Protein AF-A0A1V1W324-F1 (afdb_monomer_lite)

Radius of gyration: 12.28 Å; chains: 1; bounding box: 31×34×28 Å

pLDDT: mean 94.13, std 8.33, range [41.53, 98.31]

Secondary structure (DSSP, 8-state):
-PPPPHHHHIIIIISBTTHHHH-SSHHHHHHHHHHH-HHHHHHHHHHHHHHHHTT--HHHHHHHHHHHTB-S--BTTHHHHHHHHHHHHHHHH--

Sequence (95 aa):
MPDESALEHLIGAYLNQDQSLVYPDLMAGVDDFARDEPDLAAALPSEIDDVLASHMSEADLVALMRRLGAGFMPGEGGYRGRLTEIADRVRAATS

Foldseek 3Di:
DPDQALVLCLQQPQFAQCNVVVDVDDLRSLLCCCVVPVVRLVVLLVVLVVVVVVPDDLVNLVVVSVVSRGNDFADVVHVNVVSNVSSVSSVVSND

Structure (mmCIF, N/CA/C/O backbone):
data_AF-A0A1V1W324-F1
#
_entry.id   AF-A0A1V1W324-F1
#
loop_
_atom_site.group_PDB
_atom_site.id
_atom_site.type_symbol
_atom_site.label_atom_id
_atom_site.label_alt_id
_atom_site.label_comp_id
_atom_site.label_asym_id
_atom_site.label_entity_id
_atom_site.label_seq_id
_atom_site.pdbx_PDB_ins_code
_atom_site.Cartn_x
_atom_site.Cartn_y
_atom_site.Cartn_z
_atom_site.occupancy
_atom_site.B_iso_or_equiv
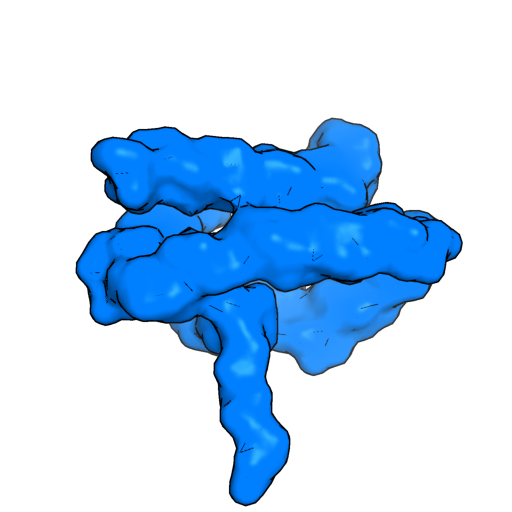_atom_site.auth_seq_id
_atom_site.auth_comp_id
_atom_site.auth_asym_id
_atom_site.auth_atom_id
_atom_site.pdbx_PDB_model_num
ATOM 1 N N . MET A 1 1 ? -1.185 -24.579 1.935 1.00 41.53 1 MET A N 1
ATOM 2 C CA . MET A 1 1 ? -0.775 -23.484 1.031 1.00 41.53 1 MET A CA 1
ATOM 3 C C . MET A 1 1 ? -0.068 -22.470 1.910 1.00 41.53 1 MET A C 1
ATOM 5 O O . MET A 1 1 ? -0.407 -22.470 3.088 1.00 41.53 1 MET A O 1
ATOM 9 N N . PRO A 1 2 ? 0.945 -21.715 1.456 1.00 51.94 2 PRO A N 1
ATOM 10 C CA . PRO A 1 2 ? 1.317 -20.537 2.233 1.00 51.94 2 PRO A CA 1
ATOM 11 C C . PRO A 1 2 ? 0.046 -19.691 2.399 1.00 51.94 2 PRO A C 1
ATOM 13 O O . PRO A 1 2 ? -0.728 -19.587 1.444 1.00 51.94 2 PRO A O 1
ATOM 16 N N . ASP A 1 3 ? -0.219 -19.229 3.617 1.00 75.69 3 ASP A N 1
ATOM 17 C CA . ASP A 1 3 ? -1.329 -18.315 3.876 1.00 75.69 3 ASP A CA 1
ATOM 18 C C . ASP A 1 3 ? -1.096 -17.047 3.031 1.00 75.69 3 ASP A C 1
ATOM 20 O O . ASP A 1 3 ? 0.036 -16.562 2.957 1.00 75.69 3 ASP A O 1
ATOM 24 N N . GLU A 1 4 ? -2.126 -16.587 2.315 1.00 85.50 4 GLU A N 1
ATOM 25 C CA . GLU A 1 4 ? -2.070 -15.376 1.482 1.00 85.50 4 GLU A CA 1
ATOM 26 C C . GLU A 1 4 ? -1.770 -14.162 2.368 1.00 85.50 4 GLU A C 1
ATOM 28 O O . GLU A 1 4 ? -2.360 -14.016 3.441 1.00 85.50 4 GLU A O 1
ATOM 33 N N . SER A 1 5 ? -0.834 -13.308 1.948 1.00 94.81 5 SER A N 1
ATOM 34 C CA . SER A 1 5 ? -0.471 -12.129 2.734 1.00 94.81 5 SER A CA 1
ATOM 35 C C . SER A 1 5 ? -1.523 -11.019 2.619 1.00 94.81 5 SER A C 1
ATOM 37 O O . SER A 1 5 ? -2.311 -10.991 1.672 1.00 94.81 5 SER A O 1
ATOM 39 N N . ALA A 1 6 ? -1.543 -10.066 3.555 1.00 97.00 6 ALA A N 1
ATOM 40 C CA . ALA A 1 6 ? -2.509 -8.971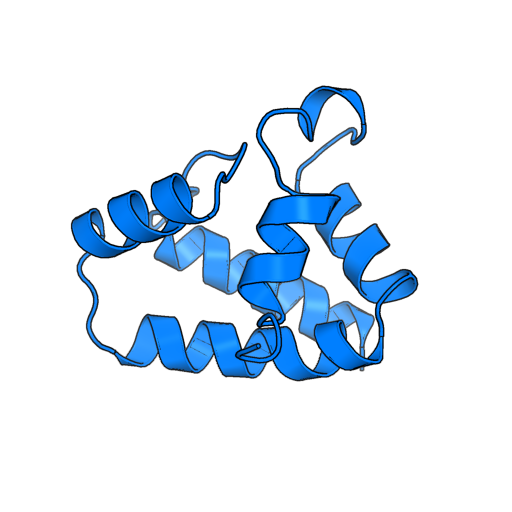 3.512 1.00 97.00 6 ALA A CA 1
ATOM 41 C C . ALA A 1 6 ? -2.275 -8.068 2.291 1.00 97.00 6 ALA A C 1
ATOM 43 O O . ALA A 1 6 ? -3.233 -7.608 1.667 1.00 97.00 6 ALA A O 1
ATOM 44 N N . LEU A 1 7 ? -1.010 -7.846 1.912 1.00 96.88 7 LEU A N 1
ATOM 45 C CA . LEU A 1 7 ? -0.669 -7.085 0.708 1.00 96.88 7 LEU A CA 1
ATOM 46 C C . LEU A 1 7 ? -1.074 -7.823 -0.574 1.00 96.88 7 LEU A C 1
ATOM 48 O O . LEU A 1 7 ? -1.580 -7.196 -1.507 1.00 96.88 7 LEU A O 1
ATOM 52 N N . GLU A 1 8 ? -0.856 -9.140 -0.626 1.00 97.00 8 GLU A N 1
ATOM 53 C CA . GLU A 1 8 ? -1.286 -9.984 -1.745 1.00 97.00 8 GLU A CA 1
ATOM 54 C C . GLU A 1 8 ? -2.809 -9.942 -1.901 1.00 97.00 8 GLU A C 1
ATOM 56 O O . GLU A 1 8 ? -3.297 -9.667 -2.999 1.00 97.00 8 GLU A O 1
ATOM 61 N N . HIS A 1 9 ? -3.542 -10.093 -0.796 1.00 97.75 9 HIS A N 1
ATOM 62 C CA . HIS A 1 9 ? -4.999 -10.065 -0.789 1.00 97.75 9 HIS A CA 1
ATOM 63 C C . HIS A 1 9 ? -5.560 -8.696 -1.198 1.00 97.75 9 HIS A C 1
ATOM 65 O O . HIS A 1 9 ? -6.405 -8.615 -2.090 1.00 97.75 9 HIS A O 1
ATOM 71 N N . LEU A 1 10 ? -5.054 -7.599 -0.614 1.00 98.12 10 LEU A N 1
ATOM 72 C CA . LEU A 1 10 ? -5.455 -6.237 -0.987 1.00 98.12 10 LEU A CA 1
ATOM 73 C C . LEU A 1 10 ? -5.297 -6.017 -2.497 1.00 98.12 10 LEU A C 1
ATOM 75 O O . LEU A 1 10 ? -6.213 -5.531 -3.164 1.00 98.12 10 LEU A O 1
ATOM 79 N N . ILE A 1 11 ? -4.130 -6.356 -3.048 1.00 97.75 11 ILE A N 1
ATOM 80 C CA . ILE A 1 11 ? -3.842 -6.088 -4.457 1.00 97.75 11 ILE A CA 1
ATOM 81 C C . ILE A 1 11 ? -4.651 -7.011 -5.370 1.00 97.75 11 ILE A C 1
ATOM 83 O O . ILE A 1 11 ? -5.202 -6.539 -6.362 1.00 97.75 11 ILE A O 1
ATOM 87 N N . GLY A 1 12 ? -4.755 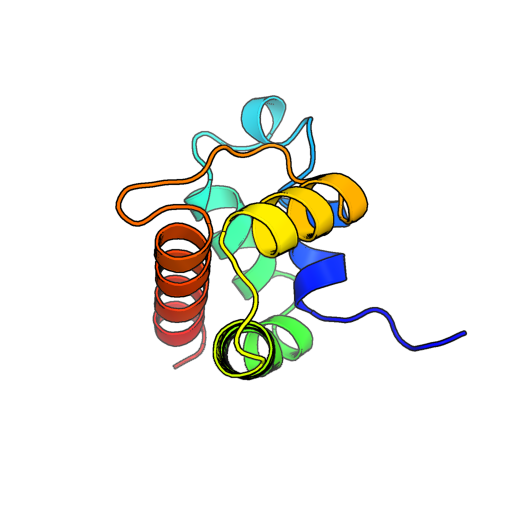-8.299 -5.049 1.00 96.50 12 GLY A N 1
ATOM 88 C CA . GLY A 1 12 ? -5.474 -9.266 -5.874 1.00 96.50 12 GLY A CA 1
ATOM 89 C C . GLY A 1 12 ? -6.987 -9.043 -5.886 1.00 96.50 12 GLY A C 1
ATOM 90 O O . GLY A 1 12 ? -7.611 -9.108 -6.949 1.00 96.50 12 GLY A O 1
ATOM 91 N N . ALA A 1 13 ? -7.581 -8.755 -4.728 1.00 96.81 13 ALA A N 1
ATOM 92 C CA . ALA A 1 13 ? -9.032 -8.669 -4.582 1.00 96.81 13 ALA A CA 1
ATOM 93 C C . ALA A 1 13 ? -9.586 -7.251 -4.791 1.00 96.81 13 ALA A C 1
ATOM 95 O O . ALA A 1 13 ? -10.628 -7.107 -5.428 1.00 96.81 13 ALA A O 1
ATOM 96 N N . TYR A 1 14 ? -8.885 -6.211 -4.325 1.00 98.06 14 TYR A N 1
ATOM 97 C CA . TYR A 1 14 ? -9.416 -4.840 -4.294 1.00 98.06 14 TYR A CA 1
ATOM 98 C C . TYR A 1 14 ? -8.706 -3.901 -5.274 1.00 98.06 14 TYR A C 1
ATOM 100 O O . TYR A 1 14 ? -9.350 -3.073 -5.914 1.00 98.06 14 TYR A O 1
ATOM 108 N N . LEU A 1 15 ? -7.382 -4.021 -5.426 1.00 97.88 15 LEU A N 1
ATOM 109 C CA . LEU A 1 15 ? -6.570 -3.081 -6.216 1.00 97.88 15 LEU A CA 1
ATOM 110 C C . LEU A 1 15 ? -5.995 -3.697 -7.503 1.00 97.88 15 LEU A C 1
ATOM 112 O O . LEU A 1 15 ? -4.933 -3.278 -7.979 1.00 97.88 15 LEU A O 1
ATOM 116 N N . ASN A 1 16 ? -6.688 -4.685 -8.067 1.00 96.44 16 ASN A N 1
ATOM 117 C CA . ASN A 1 16 ? -6.286 -5.366 -9.296 1.00 96.44 16 ASN A CA 1
ATOM 118 C C . ASN A 1 16 ? -6.518 -4.486 -10.539 1.00 96.44 16 ASN A C 1
ATOM 120 O O . ASN A 1 16 ? -6.968 -3.345 -10.446 1.00 96.44 16 ASN A O 1
ATOM 124 N N . GLN A 1 17 ? -6.206 -5.006 -11.728 1.00 94.81 17 GLN A N 1
ATOM 125 C CA . GLN A 1 17 ? -6.298 -4.264 -12.997 1.00 94.81 17 GLN A CA 1
ATOM 126 C C . GLN A 1 17 ? -7.691 -3.692 -13.304 1.00 94.81 17 GLN A C 1
ATOM 128 O O . GLN A 1 17 ? -7.784 -2.673 -13.990 1.00 94.81 17 GLN A O 1
ATOM 133 N N . ASP A 1 18 ? -8.745 -4.287 -12.749 1.00 95.12 18 ASP A N 1
ATOM 134 C CA . ASP A 1 18 ? -10.125 -3.852 -12.943 1.00 95.12 18 ASP A CA 1
ATOM 135 C C . ASP A 1 18 ? -10.594 -2.864 -11.864 1.00 95.12 18 ASP A C 1
ATOM 137 O O . ASP A 1 18 ? -11.717 -2.371 -11.945 1.00 95.12 18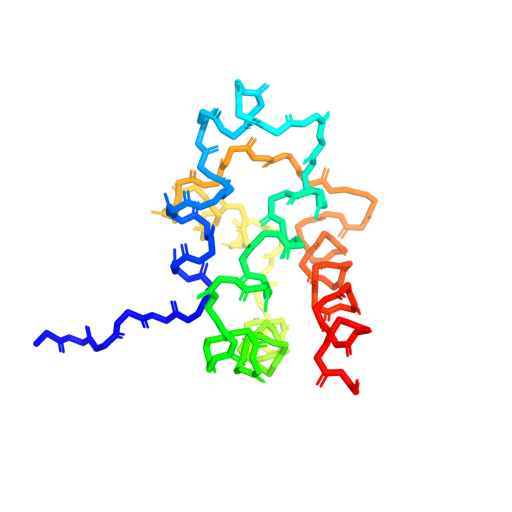 ASP A O 1
ATOM 141 N N . GLN A 1 19 ? -9.751 -2.504 -10.886 1.00 94.06 19 GLN A N 1
ATOM 142 C CA . GLN A 1 19 ? -10.142 -1.659 -9.746 1.00 94.06 19 GLN A CA 1
ATOM 143 C C . GLN A 1 19 ? -10.806 -0.342 -10.169 1.00 94.06 19 GLN A C 1
ATOM 145 O O . GLN A 1 19 ? -11.811 0.051 -9.591 1.00 94.06 19 GLN A O 1
ATOM 150 N N . SER A 1 20 ? -10.335 0.290 -11.251 1.00 94.50 20 SER A N 1
ATOM 151 C CA . SER A 1 20 ? -10.922 1.537 -11.780 1.00 94.50 20 SER A CA 1
ATOM 152 C C . SER A 1 20 ? -12.341 1.396 -12.357 1.00 94.50 20 SER A C 1
ATOM 154 O O . SER A 1 20 ? -13.000 2.401 -12.617 1.00 94.50 20 SER A O 1
ATOM 156 N N . LEU A 1 21 ? -12.815 0.166 -12.582 1.00 96.31 21 LEU A N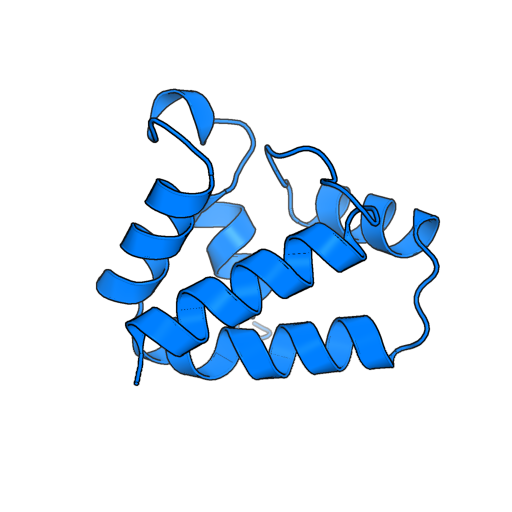 1
ATOM 157 C CA . LEU A 1 21 ? -14.193 -0.129 -12.985 1.00 96.31 21 LEU A CA 1
ATOM 158 C C . LEU A 1 21 ? -15.127 -0.272 -11.776 1.00 96.31 21 LEU A C 1
ATOM 160 O O . LEU A 1 21 ? -16.342 -0.148 -11.930 1.00 96.31 21 LEU A O 1
ATOM 164 N N . VAL A 1 22 ? -14.566 -0.560 -10.600 1.00 96.44 22 VAL A N 1
ATOM 165 C CA . VAL A 1 22 ? -15.299 -0.837 -9.358 1.00 96.44 22 VAL A CA 1
ATOM 166 C C . VAL A 1 22 ? -15.275 0.375 -8.432 1.00 96.44 22 VAL A C 1
ATOM 168 O O . VAL A 1 22 ? -16.301 0.739 -7.858 1.00 96.44 22 VAL A O 1
ATOM 171 N N . TYR A 1 23 ? -14.120 1.026 -8.325 1.00 96.88 23 TYR A N 1
ATOM 172 C CA . TYR A 1 23 ? -13.862 2.089 -7.369 1.00 96.88 23 TYR A CA 1
ATOM 173 C C . TYR A 1 23 ? -13.672 3.446 -8.054 1.00 96.88 23 TYR A C 1
ATOM 175 O O . TYR A 1 23 ? -13.051 3.530 -9.116 1.00 96.88 23 TYR A O 1
ATOM 183 N N . PRO A 1 24 ? -14.179 4.534 -7.443 1.00 95.94 24 PRO A N 1
ATOM 184 C CA . PRO A 1 24 ? -13.987 5.888 -7.961 1.00 95.94 24 PRO A CA 1
ATOM 185 C C . PRO A 1 24 ? -12.520 6.339 -7.901 1.00 95.94 24 PRO A C 1
ATOM 187 O O . PRO A 1 24 ? -12.091 7.147 -8.725 1.00 95.94 24 PRO A O 1
ATOM 190 N N . ASP A 1 25 ? -11.757 5.818 -6.940 1.00 95.69 25 ASP A N 1
ATOM 191 C CA . ASP A 1 25 ? -10.321 6.013 -6.807 1.00 95.69 25 ASP A CA 1
ATOM 192 C C . ASP A 1 25 ? -9.680 4.851 -6.034 1.00 95.69 25 ASP A C 1
ATOM 194 O O . ASP A 1 25 ? -10.362 3.983 -5.488 1.00 95.69 25 ASP A O 1
ATOM 198 N N . LEU A 1 26 ? -8.346 4.852 -5.990 1.00 96.06 26 LEU A N 1
ATOM 199 C CA . LEU A 1 26 ? -7.560 3.812 -5.333 1.00 96.06 26 LEU A CA 1
ATOM 200 C C . LEU A 1 26 ? -7.883 3.667 -3.839 1.00 96.06 26 LEU A C 1
ATOM 202 O O . LEU A 1 26 ? -7.905 2.554 -3.319 1.00 96.06 26 LEU A O 1
ATOM 206 N N . MET A 1 27 ? -8.093 4.788 -3.144 1.00 97.00 27 MET A N 1
ATOM 207 C CA . MET A 1 27 ? -8.269 4.793 -1.693 1.00 97.00 27 MET A CA 1
ATOM 208 C C . MET A 1 27 ? -9.648 4.272 -1.302 1.00 97.00 27 MET A C 1
ATOM 210 O O . MET A 1 27 ? -9.761 3.645 -0.259 1.00 97.00 27 MET A O 1
ATOM 214 N N . ALA A 1 28 ? -10.661 4.418 -2.157 1.00 97.75 28 ALA A N 1
ATOM 215 C CA . ALA A 1 28 ? -11.947 3.756 -1.954 1.00 97.75 28 ALA A CA 1
ATOM 216 C C . ALA A 1 28 ? -11.817 2.218 -1.913 1.00 97.75 28 ALA A C 1
ATOM 218 O O . ALA A 1 28 ? -12.468 1.577 -1.093 1.00 97.75 28 ALA A O 1
ATOM 219 N N . GLY A 1 29 ? -10.938 1.624 -2.731 1.00 98.00 29 GLY A N 1
ATOM 220 C CA . GLY A 1 29 ? -10.641 0.187 -2.658 1.00 98.00 29 GLY A CA 1
ATOM 221 C C . GLY A 1 29 ? -9.889 -0.208 -1.380 1.00 98.00 29 GLY A C 1
ATOM 222 O O . GLY A 1 29 ? -10.169 -1.250 -0.793 1.00 98.00 29 GLY A O 1
ATOM 223 N N . VAL A 1 30 ? -8.975 0.648 -0.908 1.00 98.25 30 VAL A N 1
ATOM 224 C CA . VAL A 1 30 ? -8.283 0.468 0.384 1.00 98.25 30 VAL A CA 1
ATOM 225 C C . VAL A 1 30 ? -9.266 0.547 1.556 1.00 98.25 30 VAL A C 1
ATOM 227 O O . VAL A 1 30 ? -9.164 -0.237 2.497 1.00 98.25 30 VAL A O 1
ATOM 230 N N . ASP A 1 31 ? -10.224 1.471 1.496 1.00 98.31 31 ASP A N 1
ATOM 231 C CA . ASP A 1 31 ? -11.250 1.656 2.523 1.00 98.31 31 ASP A CA 1
ATOM 232 C C . ASP A 1 31 ? -12.192 0.454 2.608 1.00 98.31 31 ASP A C 1
ATOM 234 O O . ASP A 1 31 ? -12.530 0.010 3.707 1.00 98.31 31 ASP A O 1
ATOM 238 N N . ASP A 1 32 ? -12.591 -0.091 1.458 1.00 98.19 32 ASP A N 1
ATOM 239 C CA . ASP A 1 32 ? -13.412 -1.296 1.398 1.00 98.19 32 ASP A CA 1
ATOM 240 C C . ASP A 1 32 ? -12.647 -2.517 1.929 1.00 98.19 32 ASP A C 1
ATOM 242 O O . ASP A 1 32 ? -13.186 -3.227 2.773 1.00 98.19 32 ASP A O 1
ATOM 246 N N . PHE A 1 33 ? -11.371 -2.697 1.567 1.00 98.25 33 PHE A N 1
ATOM 247 C CA . PHE A 1 33 ? -10.520 -3.732 2.170 1.00 98.25 33 PHE A CA 1
ATOM 248 C C . PHE A 1 33 ? -10.434 -3.592 3.697 1.00 98.25 33 PHE A C 1
ATOM 250 O O . PHE A 1 33 ? -10.607 -4.569 4.419 1.00 98.25 33 PHE A O 1
ATOM 257 N N . ALA A 1 34 ? -10.213 -2.376 4.208 1.00 98.06 34 ALA A N 1
ATOM 258 C CA . ALA A 1 34 ? -10.114 -2.142 5.647 1.00 98.06 34 ALA A CA 1
ATOM 259 C C . ALA A 1 34 ? -11.417 -2.464 6.399 1.00 98.06 34 ALA A C 1
ATOM 261 O O . ALA A 1 34 ? -11.380 -2.876 7.559 1.00 98.06 34 ALA A O 1
ATOM 262 N N . ARG A 1 35 ? -12.568 -2.269 5.746 1.00 97.62 35 ARG A N 1
ATOM 263 C CA . ARG A 1 35 ? -13.889 -2.567 6.306 1.00 97.62 35 ARG A CA 1
ATOM 264 C C . ARG A 1 35 ? -14.229 -4.053 6.237 1.00 97.62 35 ARG A C 1
ATOM 266 O O . ARG A 1 35 ? -14.782 -4.585 7.199 1.00 97.62 35 ARG A O 1
ATOM 273 N N . ASP A 1 36 ? -13.953 -4.680 5.101 1.00 97.69 36 ASP A N 1
ATOM 274 C CA . ASP A 1 36 ? -14.439 -6.020 4.782 1.00 97.69 36 ASP A CA 1
ATOM 275 C C . ASP A 1 36 ? -13.470 -7.108 5.297 1.00 97.69 36 ASP A C 1
ATOM 277 O O . ASP A 1 36 ? -13.921 -8.187 5.678 1.00 97.69 36 ASP A O 1
ATOM 281 N N . GLU A 1 37 ? -12.173 -6.791 5.434 1.00 97.06 37 GLU A N 1
ATOM 282 C CA . GLU A 1 37 ? -11.105 -7.702 5.881 1.00 97.06 37 GLU A CA 1
ATOM 283 C C . GLU A 1 37 ? -10.332 -7.168 7.113 1.00 97.06 37 GLU A C 1
ATOM 285 O O . GLU A 1 37 ? -9.111 -6.988 7.059 1.00 97.06 37 GLU A O 1
ATOM 290 N N . PRO A 1 38 ? -10.987 -6.900 8.260 1.00 95.81 38 PRO A N 1
ATOM 291 C CA . PRO A 1 38 ? -10.375 -6.183 9.386 1.00 95.81 38 PRO A CA 1
ATOM 292 C C . PRO A 1 38 ? -9.130 -6.867 9.978 1.00 95.81 38 PRO A C 1
ATOM 294 O O . PRO A 1 38 ? -8.198 -6.179 10.400 1.00 95.81 38 PRO A O 1
ATOM 297 N N . ASP A 1 39 ? -9.076 -8.203 9.983 1.00 94.62 39 ASP A N 1
ATOM 298 C CA . ASP A 1 39 ? -7.921 -8.956 10.491 1.00 94.62 39 ASP A CA 1
ATOM 299 C C . ASP A 1 39 ? -6.691 -8.798 9.578 1.00 94.62 39 ASP A C 1
ATOM 301 O O . ASP A 1 39 ? -5.573 -8.600 10.061 1.00 94.62 39 ASP A O 1
ATOM 305 N N . LEU A 1 40 ? -6.889 -8.828 8.254 1.00 96.56 40 LEU A N 1
ATOM 306 C CA . LEU A 1 40 ? -5.820 -8.586 7.279 1.00 96.56 40 LEU A CA 1
ATOM 307 C C . LEU A 1 40 ? -5.427 -7.107 7.254 1.00 96.56 40 LEU A C 1
ATOM 309 O O . LEU A 1 40 ? -4.243 -6.778 7.191 1.00 96.56 40 LEU A O 1
ATOM 313 N N . ALA A 1 41 ? -6.404 -6.209 7.367 1.00 97.38 41 ALA A N 1
ATOM 314 C CA . ALA A 1 41 ? -6.173 -4.775 7.439 1.00 97.38 41 ALA A CA 1
ATOM 315 C C . ALA A 1 41 ? -5.308 -4.390 8.642 1.00 97.38 41 ALA A C 1
ATOM 317 O O . ALA A 1 41 ? -4.403 -3.571 8.504 1.00 97.38 41 ALA A O 1
ATOM 318 N N . ALA A 1 42 ? -5.504 -5.031 9.796 1.00 96.25 42 ALA A N 1
ATOM 319 C CA . ALA A 1 42 ? -4.652 -4.820 10.962 1.00 96.25 42 ALA A CA 1
ATOM 320 C C . ALA A 1 42 ? -3.189 -5.257 10.729 1.00 96.25 42 ALA A C 1
ATOM 322 O O . ALA A 1 42 ? -2.275 -4.665 11.306 1.00 96.25 42 ALA A O 1
ATOM 323 N N . ALA A 1 43 ? -2.950 -6.266 9.884 1.00 96.38 43 ALA A N 1
ATOM 324 C CA . ALA A 1 43 ? -1.612 -6.773 9.568 1.00 96.38 43 ALA A CA 1
ATOM 325 C C . ALA A 1 43 ? -0.903 -5.990 8.445 1.00 96.38 43 ALA A C 1
ATOM 327 O O . ALA A 1 43 ? 0.328 -5.891 8.441 1.00 96.38 43 ALA A O 1
ATOM 328 N N . LEU A 1 44 ? -1.665 -5.412 7.508 1.00 97.69 44 LEU A N 1
ATOM 329 C CA . LEU A 1 44 ? -1.138 -4.799 6.287 1.00 97.69 44 LEU A CA 1
ATOM 330 C C . LEU A 1 44 ? -0.061 -3.721 6.529 1.00 97.69 44 LEU A C 1
ATOM 332 O O . LEU A 1 44 ? 0.959 -3.767 5.837 1.00 97.69 44 LEU A O 1
ATOM 336 N N . PRO A 1 45 ? -0.212 -2.755 7.461 1.00 98.12 45 PRO A N 1
ATOM 337 C CA . PRO A 1 45 ? 0.792 -1.707 7.621 1.00 98.12 45 PRO A CA 1
ATOM 338 C C . PRO A 1 45 ? 2.170 -2.253 8.003 1.00 98.12 45 PRO A C 1
ATOM 340 O O . PRO A 1 45 ? 3.170 -1.797 7.458 1.00 98.12 45 PRO A O 1
ATOM 343 N N . SER A 1 46 ? 2.225 -3.251 8.890 1.00 96.69 46 SER A N 1
ATOM 344 C CA . SER A 1 46 ? 3.487 -3.892 9.276 1.00 96.69 46 SER A CA 1
ATOM 345 C C . SER A 1 46 ? 4.098 -4.686 8.125 1.00 96.69 46 SER A C 1
ATOM 347 O O . SER A 1 46 ? 5.305 -4.624 7.920 1.00 96.69 46 SER A O 1
ATOM 349 N N . GLU A 1 47 ? 3.276 -5.367 7.326 1.00 96.44 47 GLU A N 1
ATOM 350 C CA . GLU A 1 47 ? 3.761 -6.078 6.142 1.00 96.44 47 GLU A CA 1
ATOM 351 C C . GLU A 1 47 ? 4.362 -5.117 5.100 1.00 96.44 47 GLU A C 1
ATOM 353 O O . GLU A 1 47 ? 5.425 -5.381 4.533 1.00 96.44 47 GLU A O 1
ATOM 358 N N . ILE A 1 48 ? 3.721 -3.966 4.872 1.00 96.75 48 ILE A N 1
ATOM 359 C CA . ILE A 1 48 ? 4.261 -2.920 3.998 1.00 96.75 48 ILE A CA 1
ATOM 360 C C . ILE A 1 48 ? 5.581 -2.379 4.558 1.00 96.75 48 ILE A C 1
ATOM 362 O O . ILE A 1 48 ? 6.540 -2.223 3.797 1.00 96.75 48 ILE A O 1
ATOM 366 N N . ASP A 1 49 ? 5.658 -2.114 5.864 1.00 96.19 49 ASP A N 1
ATOM 367 C CA . ASP A 1 49 ? 6.888 -1.644 6.506 1.00 96.19 49 ASP A CA 1
ATOM 368 C C . ASP A 1 49 ? 8.041 -2.647 6.295 1.00 96.19 49 ASP A C 1
ATOM 370 O O . ASP A 1 49 ? 9.146 -2.237 5.930 1.00 96.19 49 ASP A O 1
ATOM 374 N N . ASP A 1 50 ? 7.778 -3.952 6.420 1.00 95.69 50 ASP A N 1
ATOM 375 C CA . ASP A 1 50 ? 8.758 -5.020 6.182 1.00 95.69 50 ASP A CA 1
ATOM 376 C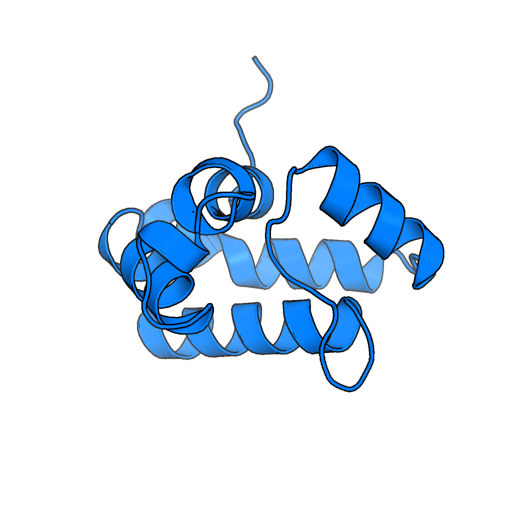 C . ASP A 1 50 ? 9.227 -5.066 4.717 1.00 95.69 50 ASP A C 1
ATOM 378 O O . ASP A 1 50 ? 10.432 -5.139 4.437 1.00 95.69 50 ASP A O 1
ATOM 382 N N . VAL A 1 51 ? 8.297 -4.956 3.759 1.00 94.25 51 VAL A N 1
ATOM 383 C CA . VAL A 1 51 ? 8.626 -4.865 2.326 1.00 94.25 51 VAL A CA 1
ATOM 384 C C . VAL A 1 51 ? 9.527 -3.658 2.064 1.00 94.25 51 VAL A C 1
ATOM 386 O O . VAL A 1 51 ? 10.550 -3.782 1.384 1.00 94.25 51 VAL A O 1
ATOM 389 N N . LEU A 1 52 ? 9.205 -2.492 2.624 1.00 93.38 52 LEU A N 1
ATOM 390 C CA . LEU A 1 52 ? 9.989 -1.275 2.415 1.00 93.38 52 LEU A CA 1
ATOM 391 C C . LEU A 1 52 ? 11.352 -1.314 3.126 1.00 93.38 52 LEU A C 1
ATOM 393 O O . LEU A 1 52 ? 12.324 -0.770 2.588 1.00 93.38 52 LEU A O 1
ATOM 397 N N . ALA A 1 53 ? 11.443 -1.982 4.279 1.00 93.69 53 ALA A N 1
ATOM 398 C CA . ALA A 1 53 ? 12.673 -2.172 5.045 1.00 93.69 53 ALA A CA 1
ATOM 399 C C . ALA A 1 53 ? 13.654 -3.156 4.386 1.00 93.69 53 ALA A C 1
ATOM 401 O O . ALA A 1 53 ? 14.859 -3.071 4.621 1.00 93.69 53 ALA A O 1
ATOM 402 N N . SER A 1 54 ? 13.184 -4.037 3.497 1.00 92.06 54 SER A N 1
ATOM 403 C CA . SER A 1 54 ? 14.019 -5.020 2.785 1.00 92.06 54 SER A CA 1
ATOM 404 C C . SER A 1 54 ? 14.989 -4.428 1.735 1.00 92.06 54 SER A C 1
ATOM 406 O O . SER A 1 54 ? 15.599 -5.162 0.959 1.00 92.06 54 SER A O 1
ATOM 408 N N . HIS A 1 55 ? 15.173 -3.101 1.714 1.00 79.75 55 HIS A N 1
ATOM 409 C CA . HIS A 1 55 ? 16.054 -2.359 0.798 1.00 79.75 55 HIS A CA 1
ATOM 410 C C . HIS A 1 55 ? 15.788 -2.604 -0.700 1.00 79.75 55 HIS A C 1
ATOM 412 O O . HIS A 1 55 ? 16.677 -2.414 -1.531 1.00 79.75 55 HIS A O 1
ATOM 418 N N . MET A 1 56 ? 14.555 -2.967 -1.066 1.00 87.69 56 MET A N 1
ATOM 419 C CA . MET A 1 56 ? 14.141 -3.107 -2.465 1.00 87.69 56 MET A CA 1
ATOM 420 C C . MET A 1 56 ? 14.352 -1.808 -3.243 1.00 87.69 56 MET A C 1
ATOM 422 O O . MET A 1 56 ? 13.949 -0.727 -2.804 1.00 87.69 56 MET A O 1
ATOM 426 N N . SER A 1 57 ? 14.934 -1.898 -4.436 1.00 94.50 57 SER A N 1
ATOM 427 C CA . SER A 1 57 ? 14.950 -0.760 -5.352 1.00 94.50 57 SER A CA 1
ATOM 428 C C . SER A 1 57 ? 13.532 -0.452 -5.853 1.00 94.50 57 SER A C 1
ATOM 430 O O . SER A 1 57 ? 12.627 -1.282 -5.764 1.00 94.50 57 SER A O 1
ATOM 432 N N . GLU A 1 58 ? 13.312 0.733 -6.429 1.00 95.38 58 GLU A N 1
ATOM 433 C CA . GLU A 1 58 ? 12.039 1.015 -7.115 1.00 95.38 58 GLU A CA 1
ATOM 434 C C . GLU A 1 58 ? 11.764 0.010 -8.247 1.00 95.38 58 GLU A C 1
ATOM 436 O O . GLU A 1 58 ? 10.616 -0.362 -8.465 1.00 95.38 58 GLU A O 1
ATOM 441 N N . ALA A 1 59 ? 12.797 -0.492 -8.935 1.00 95.94 59 ALA A N 1
ATOM 442 C CA . ALA A 1 59 ? 12.626 -1.509 -9.973 1.00 95.94 59 ALA A CA 1
ATOM 443 C C . ALA A 1 59 ? 12.124 -2.847 -9.401 1.00 95.94 59 ALA A C 1
ATOM 445 O O . ALA A 1 59 ? 11.264 -3.488 -10.008 1.00 95.94 59 ALA A O 1
ATOM 446 N N . ASP A 1 60 ? 12.606 -3.235 -8.218 1.00 96.31 60 ASP A N 1
ATOM 447 C CA . ASP A 1 60 ? 12.137 -4.439 -7.528 1.00 96.31 60 ASP A CA 1
ATOM 448 C C . ASP A 1 60 ? 10.684 -4.274 -7.071 1.00 96.31 60 ASP A C 1
ATOM 450 O O . ASP A 1 60 ? 9.882 -5.196 -7.219 1.00 96.31 60 ASP A O 1
ATOM 454 N N . LEU A 1 61 ? 10.311 -3.084 -6.584 1.00 96.12 61 LEU A N 1
ATOM 455 C CA . LEU A 1 61 ? 8.922 -2.779 -6.238 1.00 96.12 61 LEU A CA 1
ATOM 456 C C . LEU A 1 61 ? 8.012 -2.818 -7.469 1.00 96.12 61 LEU A C 1
ATOM 458 O O . LEU A 1 61 ? 6.939 -3.405 -7.404 1.00 96.12 61 LEU A O 1
ATOM 462 N N . VAL A 1 62 ? 8.442 -2.283 -8.618 1.00 96.00 62 VAL A N 1
ATOM 463 C CA . VAL A 1 62 ? 7.689 -2.410 -9.881 1.00 96.00 62 VAL A CA 1
ATOM 464 C C . VAL A 1 62 ? 7.466 -3.883 -10.235 1.00 96.00 62 VAL A C 1
ATOM 466 O O . VAL A 1 62 ? 6.360 -4.264 -10.625 1.00 96.00 62 VAL A O 1
ATOM 469 N N . ALA A 1 63 ? 8.499 -4.722 -10.112 1.00 96.25 63 ALA A N 1
ATOM 470 C CA . ALA A 1 63 ? 8.390 -6.150 -10.395 1.00 96.25 63 ALA A CA 1
ATOM 471 C C . ALA A 1 63 ? 7.430 -6.852 -9.422 1.00 96.25 63 ALA A C 1
ATOM 473 O O . ALA A 1 63 ? 6.599 -7.649 -9.862 1.00 96.25 63 ALA A O 1
ATOM 474 N N . LEU A 1 64 ? 7.491 -6.512 -8.131 1.00 95.56 64 LEU A N 1
ATOM 475 C CA . LEU A 1 64 ? 6.570 -7.014 -7.116 1.00 95.56 64 LEU A CA 1
ATOM 476 C C . LEU A 1 64 ? 5.127 -6.609 -7.430 1.00 95.56 64 LEU A C 1
ATOM 478 O O . LEU A 1 64 ? 4.273 -7.479 -7.544 1.00 95.56 64 LEU A O 1
ATOM 482 N N . MET A 1 65 ? 4.856 -5.325 -7.661 1.00 96.25 65 MET A N 1
ATOM 483 C CA . MET A 1 65 ? 3.506 -4.827 -7.960 1.00 96.25 65 MET A CA 1
ATOM 484 C C . MET A 1 65 ? 2.919 -5.479 -9.215 1.00 96.25 65 MET A C 1
ATOM 486 O O . MET A 1 65 ? 1.752 -5.865 -9.228 1.00 96.25 65 MET A O 1
ATOM 490 N N . ARG A 1 66 ? 3.738 -5.701 -10.252 1.00 95.19 66 ARG A N 1
ATOM 491 C CA . ARG A 1 66 ? 3.321 -6.461 -11.442 1.00 95.19 66 ARG A CA 1
ATOM 492 C C . ARG A 1 66 ? 3.017 -7.920 -11.130 1.00 95.19 66 ARG A C 1
ATOM 494 O O . ARG A 1 66 ? 2.038 -8.446 -11.647 1.00 95.19 66 ARG A O 1
ATOM 501 N N . ARG A 1 67 ? 3.842 -8.571 -10.304 1.00 95.44 67 ARG A N 1
ATOM 502 C CA . ARG A 1 67 ? 3.630 -9.960 -9.873 1.00 95.44 67 ARG A CA 1
ATOM 503 C C . ARG A 1 67 ? 2.323 -10.108 -9.096 1.00 95.44 67 ARG A C 1
ATOM 505 O O . ARG A 1 67 ? 1.635 -11.100 -9.288 1.00 95.44 67 ARG A O 1
ATOM 512 N N . LEU A 1 68 ? 1.998 -9.125 -8.257 1.00 95.12 68 LEU A N 1
ATOM 513 C CA . LEU A 1 68 ? 0.772 -9.104 -7.458 1.00 95.12 68 LEU A CA 1
ATOM 514 C C . LEU A 1 68 ? -0.469 -8.680 -8.260 1.00 95.12 68 LEU A C 1
ATOM 516 O O . LEU A 1 68 ? -1.581 -8.826 -7.775 1.00 95.12 68 LEU A O 1
ATOM 520 N N . GLY A 1 69 ? -0.301 -8.197 -9.495 1.00 95.94 69 GLY A N 1
ATOM 521 C CA . GLY A 1 69 ? -1.419 -7.815 -10.360 1.00 95.94 69 GLY A CA 1
ATOM 522 C C . GLY A 1 69 ? -1.969 -6.410 -10.102 1.00 95.94 69 GLY A C 1
ATOM 523 O O . GLY A 1 69 ? -3.117 -6.146 -10.451 1.00 95.94 69 GLY A O 1
ATOM 524 N N . ALA A 1 70 ? -1.160 -5.507 -9.537 1.00 96.38 70 ALA A N 1
ATOM 525 C CA . ALA A 1 70 ? -1.573 -4.143 -9.215 1.00 96.38 70 ALA A CA 1
ATOM 526 C C . ALA A 1 70 ? -2.139 -3.395 -10.434 1.00 96.38 70 ALA A C 1
ATOM 528 O O . ALA A 1 70 ? -1.468 -3.239 -11.457 1.00 96.38 70 ALA A O 1
ATOM 529 N N . GLY A 1 71 ? -3.360 -2.881 -10.293 1.00 95.94 71 GLY A N 1
ATOM 530 C CA . GLY A 1 71 ? -4.045 -2.030 -11.269 1.00 95.94 71 GLY A CA 1
ATOM 531 C C . GLY A 1 71 ? -3.833 -0.538 -11.053 1.00 95.94 71 GLY A C 1
ATOM 532 O O . GLY A 1 71 ? -4.643 0.279 -11.494 1.00 95.94 71 GLY A O 1
ATOM 533 N N . PHE A 1 72 ? -2.767 -0.166 -10.346 1.00 94.94 72 PHE A N 1
ATOM 534 C CA . PHE A 1 72 ? -2.449 1.219 -10.039 1.00 94.94 72 PHE A CA 1
ATOM 535 C C . PHE A 1 72 ? -0.998 1.567 -10.349 1.00 94.94 72 PHE A C 1
ATOM 537 O O . PHE A 1 72 ? -0.083 0.738 -10.336 1.00 94.94 72 PHE A O 1
ATOM 544 N N . MET A 1 73 ? -0.807 2.852 -10.625 1.00 93.31 73 MET A N 1
ATOM 545 C CA . MET A 1 73 ? 0.483 3.429 -10.968 1.00 93.31 73 MET A CA 1
ATOM 546 C C . MET A 1 73 ? 1.189 3.969 -9.715 1.00 93.31 73 MET A C 1
ATOM 548 O O . MET A 1 73 ? 0.520 4.364 -8.746 1.00 93.31 73 MET A O 1
ATOM 552 N N . PRO A 1 74 ? 2.534 4.026 -9.727 1.00 93.88 74 PRO A N 1
ATOM 553 C CA . PRO A 1 74 ? 3.286 4.668 -8.657 1.00 93.88 74 PRO A CA 1
ATOM 554 C C . PRO A 1 74 ? 2.829 6.123 -8.471 1.00 93.88 74 PRO A C 1
ATOM 556 O O . PRO A 1 74 ? 2.412 6.784 -9.425 1.00 93.88 74 PRO A O 1
ATOM 559 N N . GLY A 1 75 ? 2.865 6.594 -7.226 1.00 89.38 75 GLY A N 1
ATOM 560 C CA . GLY A 1 75 ? 2.541 7.973 -6.868 1.00 89.38 75 GLY A CA 1
ATOM 561 C C . GLY A 1 75 ? 3.774 8.871 -6.865 1.00 89.38 75 GLY A C 1
ATOM 562 O O . GLY A 1 75 ? 4.822 8.544 -7.435 1.00 89.38 75 GLY A O 1
ATOM 563 N N . GLU A 1 76 ? 3.659 10.001 -6.174 1.00 91.88 76 GLU A N 1
ATOM 564 C CA . GLU A 1 76 ? 4.834 10.770 -5.778 1.00 91.88 76 GLU A CA 1
ATOM 565 C C . GLU A 1 76 ? 5.740 9.891 -4.897 1.00 91.88 76 GLU A C 1
ATOM 567 O O . GLU A 1 76 ? 5.266 9.130 -4.058 1.00 91.88 76 GLU A O 1
ATOM 572 N N . GLY A 1 77 ? 7.053 9.914 -5.140 1.00 92.56 77 GLY A N 1
ATOM 573 C CA . GLY A 1 77 ? 7.981 9.018 -4.440 1.00 92.56 77 GLY A CA 1
ATOM 574 C C . GLY A 1 77 ? 7.928 7.548 -4.889 1.00 92.56 77 GLY A C 1
ATOM 575 O O . GLY A 1 77 ? 8.490 6.691 -4.209 1.00 92.56 77 GLY A O 1
ATOM 576 N N . GLY A 1 78 ? 7.293 7.242 -6.026 1.00 96.19 78 GLY A N 1
ATOM 577 C CA . GLY A 1 78 ? 7.323 5.908 -6.625 1.00 96.19 78 GLY A CA 1
ATOM 578 C C . GLY A 1 78 ? 6.321 4.932 -6.007 1.00 96.19 78 GLY A C 1
ATOM 579 O O . GLY A 1 78 ? 5.306 5.328 -5.426 1.00 96.19 78 GLY A O 1
ATOM 580 N N . TYR A 1 79 ? 6.584 3.633 -6.147 1.00 96.81 79 TYR A N 1
ATOM 581 C CA . TYR A 1 79 ? 5.755 2.618 -5.488 1.00 96.81 79 TYR A CA 1
ATOM 582 C C . TYR A 1 79 ? 5.958 2.622 -3.982 1.00 96.81 79 TYR A C 1
ATOM 584 O O . TYR A 1 79 ? 5.029 2.318 -3.245 1.00 96.81 79 TYR A O 1
ATOM 592 N N . ARG A 1 80 ? 7.135 3.034 -3.515 1.00 96.62 80 ARG A N 1
ATOM 593 C CA . ARG A 1 80 ? 7.384 3.240 -2.092 1.00 96.62 80 ARG A CA 1
ATOM 594 C C . ARG A 1 80 ? 6.478 4.295 -1.490 1.00 96.62 80 ARG A C 1
ATOM 596 O O . ARG A 1 80 ? 5.798 3.990 -0.521 1.00 96.62 80 ARG A O 1
ATOM 603 N N . GLY A 1 81 ? 6.419 5.482 -2.097 1.00 96.62 81 GLY A N 1
ATOM 604 C CA . GLY A 1 81 ? 5.497 6.530 -1.653 1.00 96.62 81 GLY A CA 1
ATOM 605 C C . GLY A 1 81 ? 4.051 6.039 -1.655 1.00 96.62 81 GLY A C 1
ATOM 606 O O . GLY A 1 81 ? 3.349 6.172 -0.658 1.00 96.62 81 GLY A O 1
ATOM 607 N N . ARG A 1 82 ? 3.643 5.343 -2.724 1.00 96.81 82 ARG A N 1
ATOM 608 C CA . ARG A 1 82 ? 2.294 4.775 -2.822 1.00 96.81 82 ARG A CA 1
ATOM 609 C C . ARG A 1 82 ? 1.978 3.747 -1.730 1.00 96.81 82 ARG A C 1
ATOM 611 O O . ARG A 1 82 ? 0.885 3.768 -1.177 1.00 96.81 82 ARG A O 1
ATOM 618 N N . LEU A 1 83 ? 2.902 2.838 -1.434 1.00 97.19 83 LEU A N 1
ATOM 619 C CA . LEU A 1 83 ? 2.721 1.834 -0.385 1.00 97.19 83 LEU A CA 1
ATOM 620 C C . LEU A 1 83 ? 2.671 2.487 1.001 1.00 97.19 83 LEU A C 1
ATOM 622 O O . LEU A 1 83 ? 1.847 2.093 1.821 1.00 97.19 83 LEU A O 1
ATOM 626 N N . THR A 1 84 ? 3.476 3.525 1.243 1.00 97.19 84 THR A N 1
ATOM 627 C CA . THR A 1 84 ? 3.385 4.331 2.468 1.00 97.19 84 THR A CA 1
ATOM 628 C C . THR A 1 84 ? 2.008 4.986 2.613 1.00 97.19 84 THR A C 1
ATOM 630 O O . THR A 1 84 ? 1.400 4.855 3.670 1.00 97.19 84 THR A O 1
ATOM 633 N N . GLU A 1 85 ? 1.471 5.608 1.556 1.00 97.69 85 GLU A N 1
ATOM 634 C CA . GLU A 1 85 ? 0.120 6.198 1.575 1.00 97.69 85 GLU A CA 1
ATOM 635 C C . GLU A 1 85 ? -0.960 5.165 1.934 1.00 97.69 85 GLU A C 1
ATOM 637 O O . GLU A 1 85 ? -1.847 5.449 2.739 1.00 97.69 85 GLU A O 1
ATOM 642 N N . ILE A 1 86 ? -0.878 3.958 1.361 1.00 97.88 86 ILE A N 1
ATOM 643 C CA . ILE A 1 86 ? -1.811 2.859 1.650 1.00 97.88 86 ILE A CA 1
ATOM 644 C C . ILE A 1 86 ? -1.704 2.437 3.121 1.00 97.88 86 ILE A C 1
ATOM 646 O O . ILE A 1 86 ? -2.725 2.334 3.802 1.00 97.88 86 ILE A O 1
ATOM 650 N N . ALA A 1 87 ? -0.486 2.225 3.627 1.00 97.75 87 ALA A N 1
ATOM 651 C CA . ALA A 1 87 ? -0.267 1.847 5.021 1.00 97.75 87 ALA A CA 1
ATOM 652 C C . ALA A 1 87 ? -0.834 2.902 5.985 1.00 97.75 87 ALA A C 1
ATOM 654 O O . ALA A 1 87 ? -1.517 2.557 6.949 1.00 97.75 87 ALA A O 1
ATOM 655 N N . ASP A 1 88 ? -0.613 4.187 5.702 1.00 97.88 88 ASP A N 1
ATOM 656 C CA . ASP A 1 88 ? -1.137 5.289 6.512 1.00 97.88 88 ASP A CA 1
ATOM 657 C C . ASP A 1 88 ? -2.666 5.367 6.468 1.00 97.88 88 ASP A C 1
ATOM 659 O O . ASP A 1 88 ? -3.305 5.572 7.506 1.00 97.88 88 ASP A O 1
ATOM 663 N N . ARG A 1 89 ? -3.272 5.145 5.294 1.00 97.62 89 ARG A N 1
ATOM 664 C CA . ARG A 1 89 ? -4.731 5.115 5.148 1.00 97.62 89 ARG A CA 1
ATOM 665 C C . ARG A 1 89 ? -5.355 4.002 5.984 1.00 97.62 89 ARG A C 1
ATOM 667 O O . ARG A 1 89 ? -6.334 4.265 6.683 1.00 97.62 89 ARG A O 1
ATOM 674 N N . VAL A 1 90 ? -4.777 2.801 5.947 1.00 97.69 90 VAL A N 1
ATOM 675 C CA . VAL A 1 90 ? -5.272 1.654 6.720 1.00 97.69 90 VAL A CA 1
ATOM 676 C C . VAL A 1 90 ? -5.078 1.867 8.217 1.00 97.69 90 VAL A C 1
ATOM 678 O O . VAL A 1 90 ? -6.040 1.702 8.961 1.00 97.69 90 VAL A O 1
ATOM 681 N N . ARG A 1 91 ? -3.913 2.356 8.670 1.00 97.00 91 ARG A N 1
ATOM 682 C CA . ARG A 1 91 ? -3.700 2.714 10.089 1.00 97.00 91 ARG A CA 1
ATOM 683 C C . ARG A 1 91 ? -4.781 3.665 10.604 1.00 97.00 91 ARG A C 1
ATOM 685 O O . ARG A 1 91 ? -5.291 3.479 11.706 1.00 97.00 91 ARG A O 1
ATOM 692 N N . ALA A 1 92 ? -5.146 4.671 9.809 1.00 96.00 92 ALA A N 1
ATOM 693 C CA . ALA A 1 92 ? -6.187 5.630 10.168 1.00 96.00 92 ALA A CA 1
ATOM 694 C C . ALA A 1 92 ? -7.601 5.019 10.204 1.00 96.00 92 ALA A C 1
ATOM 696 O O . ALA A 1 92 ? -8.467 5.555 10.892 1.00 96.00 92 ALA A O 1
ATOM 697 N N . ALA A 1 93 ? -7.845 3.931 9.470 1.00 92.56 93 ALA A N 1
ATOM 698 C CA . ALA A 1 93 ? -9.130 3.235 9.427 1.00 92.56 93 ALA A CA 1
ATOM 699 C C . ALA A 1 93 ? -9.279 2.159 10.520 1.00 92.56 93 ALA A C 1
ATOM 701 O O . ALA A 1 93 ? -10.404 1.846 10.900 1.00 92.56 93 ALA A O 1
ATOM 702 N N . THR A 1 94 ? -8.171 1.611 11.031 1.00 86.06 94 THR A N 1
ATOM 703 C CA . THR A 1 94 ? -8.159 0.508 12.013 1.00 86.06 94 THR A CA 1
ATOM 704 C C . THR A 1 94 ? -7.807 0.938 13.445 1.00 86.06 94 THR A C 1
ATOM 706 O O . THR A 1 94 ? -7.604 0.073 14.298 1.00 86.06 94 THR A O 1
ATOM 709 N N . SER A 1 95 ? -7.670 2.245 13.706 1.00 67.25 95 SER A N 1
ATOM 710 C CA . SER A 1 95 ? -7.356 2.811 15.035 1.00 67.25 95 SER A CA 1
ATOM 711 C C . SER A 1 95 ? -8.581 2.986 15.932 1.00 67.25 95 SER A C 1
ATOM 713 O O . SER A 1 95 ? -9.671 3.297 15.402 1.00 67.25 95 SER A O 1
#